Protein AF-A0A519TML2-F1 (afdb_monomer_lite)

pLDDT: mean 93.69, std 9.17, range [36.31, 98.62]

Sequence (153 aa):
MSGLGLFLAGWFGFSFIEYLVHRYVYHIPATTPGRAKFQYTMHGVHHEYPKDETRLAMPPIITVFVASLLFLIFRFVFNTWAYGILAGFTFGYALYLFVHYAIHVYAPPKNFLKVWWTHHAQHHYRQDEVAFGVSSTLWDHIIGTMPTKRTAD

Foldseek 3Di:
DDLVVLLQLLQVVLLVVLLCCLQPPLPPDPPDVVSVVRNCQNHVVCLVVVLPLVRQDDDVVVVVVVLVVQLVVLCVVVPPSSVSNSNNNVVNVVLLSVQSSCLNHHDQDPDPSNCLNVLVCCCSPPNVNASSRNSDCVVCVVVVRGDDDDDDD

Secondary structure (DSSP, 8-state):
--HHHHHHHHHHHHHHHHHHHIIIIIT----SHHHHHHHIIIIIHHHHSTT-GGGSSPPHHHHHHHHHHHHHHHHHHHGGGHHHHHHHHHHHHHHHHHHHHHHHHSPPPSSTTHHHHHHHHHHHHT-TTS---SS-SHHHHHHT-PPP-----

Structure (mmCIF, N/CA/C/O backbone):
data_AF-A0A519TML2-F1
#
_entry.id   AF-A0A519TML2-F1
#
loop_
_atom_site.group_PDB
_atom_site.id
_atom_site.type_symbol
_atom_site.label_atom_id
_atom_site.label_alt_id
_atom_site.label_comp_id
_atom_site.label_asym_id
_atom_site.label_entity_id
_atom_site.label_seq_id
_atom_site.pdbx_PDB_ins_code
_atom_site.Cartn_x
_atom_site.Cartn_y
_atom_site.Cartn_z
_atom_site.occupancy
_atom_site.B_iso_or_equiv
_atom_site.auth_seq_id
_atom_site.auth_comp_id
_atom_site.auth_asym_id
_atom_site.auth_atom_id
_atom_site.pdbx_PDB_model_num
ATOM 1 N N . MET A 1 1 ? 6.749 -5.471 -25.515 1.00 70.44 1 MET A N 1
ATOM 2 C CA . MET A 1 1 ? 5.584 -4.850 -24.843 1.00 70.44 1 MET A CA 1
ATOM 3 C C . MET A 1 1 ? 5.733 -3.339 -24.911 1.00 70.44 1 MET A C 1
ATOM 5 O O . MET A 1 1 ? 6.861 -2.869 -24.822 1.00 70.44 1 MET A O 1
ATOM 9 N N . SER A 1 2 ? 4.649 -2.584 -25.115 1.00 91.12 2 SER A N 1
ATOM 10 C CA . SER A 1 2 ? 4.711 -1.116 -25.052 1.00 91.12 2 SER A CA 1
ATOM 11 C C . SER A 1 2 ? 5.001 -0.660 -23.616 1.00 91.12 2 SER A C 1
ATOM 13 O O . SER A 1 2 ? 4.642 -1.356 -22.662 1.00 91.12 2 SER A O 1
ATOM 15 N N . GLY A 1 3 ? 5.637 0.505 -23.448 1.00 94.44 3 GLY A N 1
ATOM 16 C CA . GLY A 1 3 ? 5.934 1.057 -22.118 1.00 94.44 3 GLY A CA 1
ATOM 17 C C . GLY A 1 3 ? 4.683 1.206 -21.245 1.00 94.44 3 GLY A C 1
ATOM 18 O O . GLY A 1 3 ? 4.713 0.858 -20.068 1.00 94.44 3 GLY A O 1
ATOM 19 N N . LEU A 1 4 ? 3.556 1.603 -21.847 1.00 97.19 4 LEU A N 1
ATOM 20 C CA . LEU A 1 4 ? 2.257 1.674 -21.174 1.00 97.19 4 LEU A CA 1
ATOM 21 C C . LEU A 1 4 ? 1.779 0.302 -20.676 1.00 97.19 4 LEU A C 1
ATOM 23 O O . LEU A 1 4 ? 1.304 0.197 -19.552 1.00 97.19 4 LEU A O 1
ATOM 27 N N . GLY A 1 5 ? 1.931 -0.758 -21.476 1.00 98.12 5 GLY A N 1
ATOM 28 C CA . GLY A 1 5 ? 1.538 -2.108 -21.064 1.00 98.12 5 GLY A CA 1
ATOM 29 C C . GLY A 1 5 ? 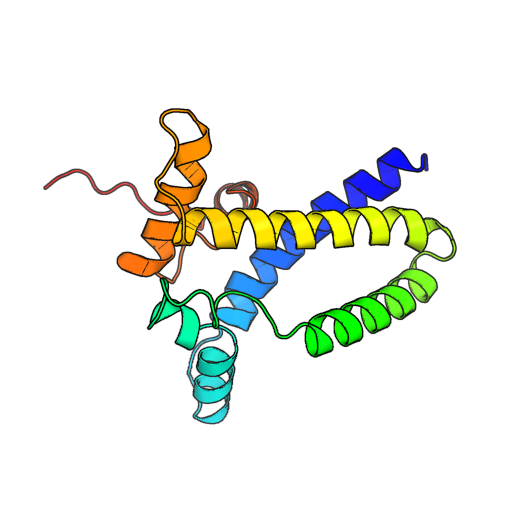2.335 -2.606 -19.856 1.00 98.12 5 GLY A C 1
ATOM 30 O O . GLY A 1 5 ? 1.759 -3.166 -18.929 1.00 98.12 5 GLY A O 1
ATOM 31 N N . LEU A 1 6 ? 3.646 -2.343 -19.831 1.00 98.19 6 LEU A N 1
ATOM 32 C CA . LEU A 1 6 ? 4.504 -2.677 -18.688 1.00 98.19 6 LEU A CA 1
ATOM 33 C C . LEU A 1 6 ? 4.131 -1.873 -17.437 1.00 98.19 6 LEU A C 1
ATOM 35 O O . LEU A 1 6 ? 4.077 -2.436 -16.347 1.00 98.19 6 LEU A O 1
ATOM 39 N N . PHE A 1 7 ? 3.832 -0.583 -17.598 1.00 98.50 7 PHE A N 1
ATOM 40 C CA . PHE A 1 7 ? 3.359 0.271 -16.510 1.00 98.50 7 PHE A CA 1
ATOM 41 C C . PHE A 1 7 ? 2.043 -0.245 -15.915 1.00 98.50 7 PHE A C 1
ATOM 43 O O . PHE A 1 7 ? 1.941 -0.432 -14.706 1.00 98.50 7 PHE A O 1
ATOM 50 N N . LEU A 1 8 ? 1.047 -0.539 -16.754 1.00 98.38 8 LEU A N 1
ATOM 51 C CA . LEU A 1 8 ? -0.241 -1.056 -16.287 1.00 98.38 8 LEU A CA 1
ATOM 52 C C . LEU A 1 8 ? -0.091 -2.419 -15.602 1.00 98.38 8 LEU A C 1
ATOM 54 O O . LEU A 1 8 ? -0.707 -2.643 -14.565 1.00 98.38 8 LEU A O 1
ATOM 58 N N . ALA A 1 9 ? 0.771 -3.297 -16.125 1.00 97.94 9 ALA A N 1
ATOM 59 C CA . ALA A 1 9 ? 1.087 -4.569 -15.480 1.00 97.94 9 ALA A CA 1
ATOM 60 C C . ALA A 1 9 ? 1.741 -4.369 -14.102 1.00 97.94 9 ALA A C 1
ATOM 62 O O . ALA A 1 9 ? 1.376 -5.049 -13.146 1.00 97.94 9 ALA A O 1
ATOM 63 N N . GLY A 1 10 ? 2.665 -3.412 -13.981 1.00 98.12 10 GLY A N 1
ATOM 64 C CA . GLY A 1 10 ? 3.297 -3.054 -12.714 1.00 98.12 10 GLY A CA 1
ATOM 65 C C . GLY A 1 10 ? 2.311 -2.502 -11.686 1.00 98.12 10 GLY A C 1
ATOM 66 O O . GLY A 1 10 ? 2.317 -2.941 -10.539 1.00 98.12 10 GLY A O 1
ATOM 67 N N . TRP A 1 11 ? 1.433 -1.584 -12.095 1.00 98.62 11 TRP A N 1
ATOM 68 C CA . TRP A 1 11 ? 0.410 -1.016 -11.212 1.00 98.62 11 TRP A CA 1
ATOM 69 C C . TRP A 1 11 ? -0.608 -2.075 -10.777 1.00 98.62 11 TRP A C 1
ATOM 71 O O . TRP A 1 11 ? -0.883 -2.222 -9.585 1.00 98.62 11 TRP A O 1
ATOM 81 N N . PHE A 1 12 ? -1.116 -2.873 -11.718 1.00 98.44 12 PHE A N 1
ATOM 82 C CA . PHE A 1 12 ? -2.020 -3.973 -11.396 1.00 98.44 12 PHE A CA 1
ATOM 83 C C . PHE A 1 12 ? -1.358 -4.982 -10.448 1.00 98.44 12 PHE A C 1
ATOM 85 O O . PHE A 1 12 ? -1.952 -5.358 -9.438 1.00 98.44 12 PHE A O 1
ATOM 92 N N . GLY A 1 13 ? -0.098 -5.343 -10.712 1.00 98.25 13 GLY A N 1
ATOM 93 C CA . GLY A 1 13 ? 0.703 -6.200 -9.841 1.00 98.25 13 GLY A CA 1
ATOM 94 C C . GLY A 1 13 ? 0.877 -5.621 -8.437 1.00 98.25 13 GLY A C 1
ATOM 95 O O . GLY A 1 13 ? 0.704 -6.348 -7.461 1.00 98.25 13 GLY A O 1
ATOM 96 N N . PHE A 1 14 ? 1.135 -4.315 -8.313 1.00 98.44 14 PHE A N 1
ATOM 97 C CA . PHE A 1 14 ? 1.176 -3.653 -7.010 1.00 98.44 14 PHE A CA 1
ATOM 98 C C . PHE A 1 14 ? -0.151 -3.790 -6.264 1.00 98.44 14 PHE A C 1
ATOM 100 O O . PHE A 1 14 ? -0.130 -4.179 -5.104 1.00 98.44 14 PHE A O 1
ATOM 107 N N . SER A 1 15 ? -1.294 -3.539 -6.913 1.00 98.50 15 SER A N 1
ATOM 108 C CA . SER A 1 1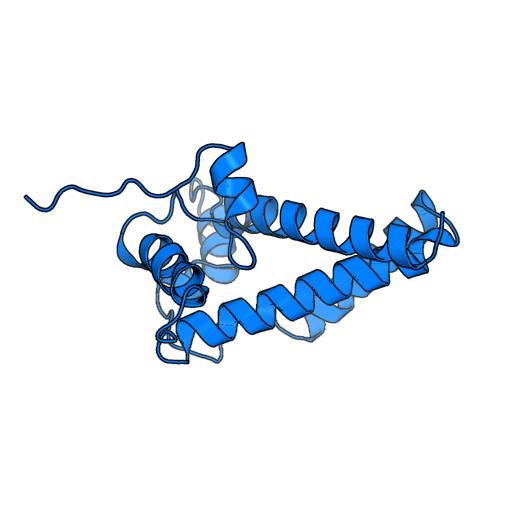5 ? -2.601 -3.625 -6.238 1.00 98.50 15 SER A CA 1
ATOM 109 C C . SER A 1 15 ? -2.862 -5.011 -5.632 1.00 98.50 15 SER A C 1
ATOM 111 O O . SER A 1 15 ? -3.504 -5.133 -4.592 1.00 98.50 15 SER A O 1
ATOM 113 N N . PHE A 1 16 ? -2.334 -6.066 -6.263 1.00 98.56 16 PHE A N 1
ATOM 114 C CA . PHE A 1 16 ? -2.414 -7.421 -5.731 1.00 98.56 16 PHE A CA 1
ATOM 115 C C . PHE A 1 16 ? -1.467 -7.629 -4.548 1.00 98.56 16 PHE A C 1
ATOM 117 O O . PHE A 1 16 ? -1.864 -8.190 -3.529 1.00 98.56 16 PHE A O 1
ATOM 124 N N . ILE A 1 17 ? -0.223 -7.152 -4.661 1.00 98.12 17 ILE A N 1
ATOM 125 C CA . ILE A 1 17 ? 0.751 -7.212 -3.565 1.00 98.12 17 ILE A CA 1
ATOM 126 C C . ILE A 1 17 ? 0.271 -6.417 -2.349 1.00 98.12 17 ILE A C 1
ATOM 128 O O . ILE A 1 17 ? 0.402 -6.917 -1.237 1.00 98.12 17 ILE A O 1
ATOM 132 N N . GLU A 1 18 ? -0.320 -5.239 -2.541 1.00 97.94 18 GLU A N 1
ATOM 133 C CA . GLU A 1 18 ? -0.973 -4.459 -1.487 1.00 97.94 18 GLU A CA 1
ATOM 134 C C . GLU A 1 18 ? -1.960 -5.329 -0.708 1.00 97.94 18 GLU A C 1
ATOM 136 O O . GLU A 1 18 ? -1.817 -5.478 0.504 1.00 97.94 18 GLU A O 1
ATOM 141 N N . TYR A 1 19 ? -2.906 -5.962 -1.410 1.00 98.62 19 TYR A N 1
ATOM 142 C CA . TYR A 1 19 ? -3.898 -6.834 -0.790 1.00 98.62 19 TYR A CA 1
ATOM 143 C C . TYR A 1 19 ? -3.244 -7.984 -0.007 1.00 98.62 19 TYR A C 1
ATOM 145 O O . TYR A 1 19 ? -3.601 -8.243 1.143 1.00 98.62 19 TYR A O 1
ATOM 153 N N . LEU A 1 20 ? -2.266 -8.675 -0.607 1.00 98.44 20 LEU A N 1
ATOM 154 C CA . LEU A 1 20 ? -1.597 -9.812 0.032 1.00 98.44 20 LEU A CA 1
ATOM 155 C C . LEU A 1 20 ? -0.801 -9.399 1.272 1.00 98.44 20 LEU A C 1
ATOM 157 O O . LEU A 1 20 ? -0.862 -10.084 2.292 1.00 98.44 20 LEU A O 1
ATOM 161 N N . VAL A 1 21 ? -0.053 -8.298 1.194 1.00 97.44 21 VAL A N 1
ATOM 162 C CA . VAL A 1 21 ? 0.727 -7.776 2.321 1.00 97.44 21 VAL A CA 1
ATOM 163 C C . VAL A 1 21 ? -0.212 -7.340 3.435 1.00 97.44 21 VAL A C 1
ATOM 165 O O . VAL A 1 21 ? -0.012 -7.736 4.582 1.00 97.44 21 VAL A O 1
ATOM 168 N N . HIS A 1 22 ? -1.270 -6.602 3.109 1.00 97.88 22 HIS A N 1
ATOM 169 C CA . HIS A 1 22 ? -2.218 -6.144 4.111 1.00 97.88 22 HIS A CA 1
ATOM 170 C C . HIS A 1 22 ? -2.892 -7.329 4.822 1.00 97.88 22 HIS A C 1
ATOM 172 O O . HIS A 1 22 ? -2.886 -7.413 6.047 1.00 97.88 22 HIS A O 1
ATOM 178 N N . ARG A 1 23 ? -3.366 -8.324 4.071 1.00 97.94 23 ARG A N 1
ATOM 179 C CA . ARG A 1 23 ? -4.042 -9.489 4.650 1.00 97.94 23 ARG A CA 1
ATOM 180 C C . ARG A 1 23 ? -3.116 -10.438 5.410 1.00 97.94 23 ARG A C 1
ATOM 182 O O . ARG A 1 23 ? -3.459 -10.889 6.496 1.00 97.94 23 ARG A O 1
ATOM 189 N N . TYR A 1 24 ? -1.979 -10.814 4.830 1.00 97.50 24 TYR A N 1
ATOM 190 C CA . TYR A 1 24 ? -1.176 -11.933 5.341 1.00 97.50 24 TYR A CA 1
ATOM 191 C C . TYR A 1 24 ? 0.069 -11.505 6.120 1.00 97.50 24 TYR A C 1
ATOM 193 O O . TYR A 1 24 ? 0.620 -12.317 6.865 1.00 97.50 24 TYR A O 1
ATOM 201 N N . VAL A 1 25 ? 0.526 -10.259 5.959 1.00 96.38 25 VAL A N 1
ATOM 202 C CA . VAL A 1 25 ? 1.705 -9.730 6.663 1.00 96.38 25 VAL A CA 1
ATOM 203 C C . VAL A 1 25 ? 1.282 -8.770 7.768 1.00 96.38 25 VAL A C 1
ATOM 205 O O . VAL A 1 25 ? 1.682 -8.955 8.915 1.00 96.38 25 VAL A O 1
ATOM 208 N N . TYR A 1 26 ? 0.463 -7.768 7.446 1.00 96.19 26 TYR A N 1
ATOM 209 C CA . TYR A 1 26 ? 0.003 -6.764 8.412 1.00 96.19 26 TYR A CA 1
ATOM 210 C C . TYR A 1 26 ? -1.038 -7.315 9.390 1.00 96.19 26 TYR A C 1
ATOM 212 O O . TYR A 1 26 ? -1.035 -6.925 10.556 1.00 96.19 26 TYR A O 1
ATOM 220 N N . HIS A 1 27 ? -1.846 -8.281 8.947 1.00 96.69 27 HIS A N 1
ATOM 221 C CA . HIS A 1 27 ? -2.806 -9.030 9.769 1.00 96.69 27 HIS A CA 1
ATOM 222 C C . HIS A 1 27 ? -2.370 -10.477 10.023 1.00 96.69 27 HIS A C 1
ATOM 224 O O . HIS A 1 27 ? -3.178 -11.401 10.114 1.00 96.69 27 HIS A O 1
ATOM 230 N N . ILE A 1 28 ? -1.056 -10.704 10.144 1.00 96.38 28 ILE A N 1
ATOM 231 C CA . ILE A 1 28 ? -0.543 -12.020 10.535 1.00 96.38 28 ILE A CA 1
ATOM 232 C C . ILE A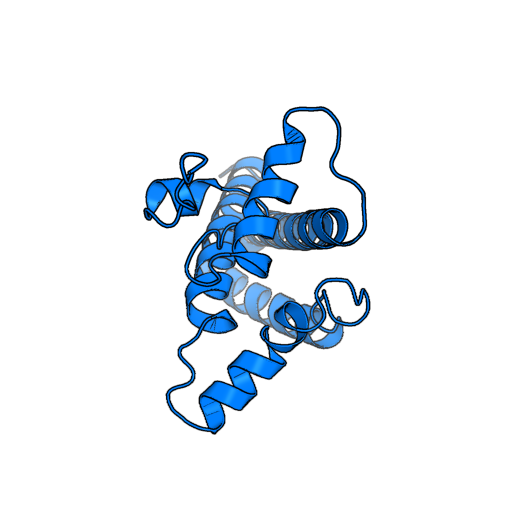 1 28 ? -1.067 -12.403 11.936 1.00 96.38 28 ILE A C 1
ATOM 234 O O . ILE A 1 28 ? -0.942 -11.609 12.869 1.00 96.38 28 ILE A O 1
ATOM 238 N N . PRO A 1 29 ? -1.595 -13.626 12.142 1.00 94.62 29 PRO A N 1
ATOM 239 C CA . PRO A 1 29 ? -2.109 -14.032 13.445 1.00 94.62 29 PRO A CA 1
ATOM 240 C C . PRO A 1 29 ? -1.053 -13.941 14.555 1.00 94.62 29 PRO A C 1
ATOM 242 O O . PRO A 1 29 ? 0.051 -14.487 14.435 1.00 94.62 29 PRO A O 1
ATOM 245 N N . ALA A 1 30 ? -1.418 -13.305 15.669 1.00 94.06 30 ALA A N 1
ATOM 246 C CA . ALA A 1 30 ? -0.570 -13.083 16.841 1.00 94.06 30 ALA A CA 1
ATOM 247 C C . ALA A 1 30 ? -0.381 -14.357 17.698 1.00 94.06 30 ALA A C 1
ATOM 249 O O . ALA A 1 30 ? -0.598 -14.364 18.905 1.00 94.06 30 ALA A O 1
ATOM 250 N N . THR A 1 31 ? 0.037 -15.464 17.077 1.00 96.81 31 THR A N 1
ATOM 251 C CA . THR A 1 31 ? 0.154 -16.787 17.722 1.00 96.81 31 THR A CA 1
ATOM 252 C C . THR A 1 31 ? 1.376 -16.935 18.629 1.00 96.81 31 THR A C 1
ATOM 254 O O . THR A 1 31 ? 1.480 -17.911 19.365 1.00 96.81 31 THR A O 1
ATOM 257 N N . THR A 1 32 ? 2.341 -16.015 18.551 1.00 97.75 32 THR A N 1
ATOM 258 C CA . THR A 1 32 ? 3.549 -15.995 19.390 1.00 97.75 32 THR A CA 1
ATOM 259 C C . THR A 1 32 ? 3.894 -14.557 19.789 1.00 97.75 32 THR A C 1
ATOM 261 O O . THR A 1 32 ? 3.534 -13.633 19.054 1.00 97.75 32 THR A O 1
ATOM 264 N N . PRO A 1 33 ? 4.655 -14.331 20.880 1.00 97.50 33 PRO A N 1
ATOM 265 C CA . PRO A 1 33 ? 5.066 -12.982 21.282 1.00 97.50 33 PRO A CA 1
ATOM 266 C C . PRO A 1 33 ? 5.830 -12.221 20.188 1.00 97.50 33 PRO A C 1
ATOM 268 O O . PRO A 1 33 ? 5.631 -11.023 19.998 1.00 97.50 33 PRO A O 1
ATOM 271 N N . GLY A 1 34 ? 6.675 -12.923 19.423 1.00 97.56 34 GLY A N 1
ATOM 272 C CA . GLY A 1 34 ? 7.408 -12.332 18.302 1.00 97.56 34 GLY A CA 1
ATOM 273 C C . GLY A 1 34 ? 6.487 -11.884 17.165 1.00 97.56 34 GLY A C 1
ATOM 274 O O . GLY A 1 34 ? 6.636 -10.773 16.660 1.00 97.56 34 GLY A O 1
ATOM 275 N N . ARG A 1 35 ? 5.498 -12.715 16.803 1.00 96.62 35 ARG A N 1
ATOM 276 C CA . ARG A 1 35 ? 4.490 -12.358 15.794 1.00 96.62 35 ARG A CA 1
ATOM 277 C C . ARG A 1 35 ? 3.611 -11.205 16.253 1.00 96.62 35 ARG A C 1
ATOM 279 O O . ARG A 1 35 ? 3.412 -10.287 15.473 1.00 96.62 35 ARG A O 1
ATOM 286 N N . ALA A 1 36 ? 3.163 -11.216 17.507 1.00 96.62 36 ALA A N 1
ATOM 287 C CA . ALA A 1 36 ? 2.378 -10.129 18.084 1.00 96.62 36 ALA A CA 1
ATOM 288 C C . ALA A 1 36 ? 3.136 -8.794 18.012 1.00 96.62 36 ALA A C 1
ATOM 290 O O . ALA A 1 36 ? 2.608 -7.806 17.513 1.00 96.62 36 ALA A O 1
ATOM 291 N N . LYS A 1 37 ? 4.415 -8.777 18.415 1.00 96.94 37 LYS A N 1
ATOM 292 C CA . LYS A 1 37 ? 5.256 -7.574 18.335 1.00 96.94 37 LYS A CA 1
ATOM 293 C C . LYS A 1 37 ? 5.438 -7.084 16.897 1.00 96.94 37 LYS A C 1
ATOM 295 O O . LYS A 1 37 ? 5.363 -5.881 16.646 1.00 96.94 37 LYS A O 1
ATOM 300 N N . PHE A 1 38 ? 5.707 -7.998 15.966 1.00 96.12 38 PHE A N 1
ATOM 301 C CA . PHE A 1 38 ? 5.872 -7.668 14.552 1.00 96.12 38 PHE A CA 1
ATOM 302 C C . PHE A 1 38 ? 4.582 -7.093 13.958 1.00 96.12 38 PHE A C 1
ATOM 304 O O . PHE A 1 38 ? 4.605 -5.990 13.425 1.00 96.12 38 PHE A O 1
ATOM 311 N N . GLN A 1 39 ? 3.463 -7.803 14.114 1.00 96.12 39 GLN A N 1
ATOM 312 C CA . GLN A 1 39 ? 2.139 -7.392 13.646 1.00 96.12 39 GLN A CA 1
ATOM 313 C C . GLN A 1 39 ? 1.776 -6.006 14.190 1.00 96.12 39 GLN A C 1
ATOM 315 O O . GLN A 1 39 ? 1.427 -5.107 13.423 1.00 96.12 39 GLN A O 1
ATOM 320 N N . TYR A 1 40 ? 1.964 -5.797 15.496 1.00 95.56 40 TYR A N 1
ATOM 321 C CA . TYR A 1 40 ? 1.695 -4.517 16.139 1.00 95.56 40 TYR A CA 1
ATOM 322 C C . TYR A 1 40 ? 2.536 -3.381 15.548 1.00 95.56 40 TYR A C 1
ATOM 324 O O . TYR A 1 40 ? 2.011 -2.323 15.215 1.00 95.56 40 TYR A O 1
ATOM 332 N N . THR A 1 41 ? 3.836 -3.616 15.362 1.00 93.69 41 THR A N 1
ATOM 333 C CA . THR A 1 41 ? 4.765 -2.610 14.825 1.00 93.69 41 THR A CA 1
ATOM 334 C C . THR A 1 41 ? 4.447 -2.257 13.373 1.00 93.69 41 THR A C 1
ATOM 336 O O . THR A 1 41 ? 4.560 -1.100 12.983 1.00 93.69 41 THR A O 1
ATOM 339 N N . MET A 1 42 ? 4.073 -3.252 12.569 1.00 92.75 42 MET A N 1
ATOM 340 C CA . MET A 1 42 ? 3.823 -3.071 11.140 1.00 92.75 42 MET A CA 1
ATOM 341 C C . MET A 1 42 ? 2.455 -2.453 10.857 1.00 92.75 42 MET A C 1
ATOM 343 O O . MET A 1 42 ? 2.322 -1.723 9.878 1.00 92.75 42 MET A O 1
ATOM 347 N N . HIS A 1 43 ? 1.441 -2.762 11.673 1.00 95.38 43 HIS A N 1
ATOM 348 C CA . HIS A 1 43 ? 0.076 -2.319 11.393 1.00 95.38 43 HIS A CA 1
ATOM 349 C C . HIS A 1 43 ? -0.843 -2.182 12.612 1.00 95.38 43 HIS A C 1
ATOM 351 O O . HIS A 1 43 ? -1.705 -1.307 12.617 1.00 95.38 43 HIS A O 1
ATOM 357 N N . GLY A 1 44 ? -0.663 -2.974 13.675 1.00 94.56 44 GLY A N 1
ATOM 358 C CA . GLY A 1 44 ? -1.534 -2.880 14.857 1.00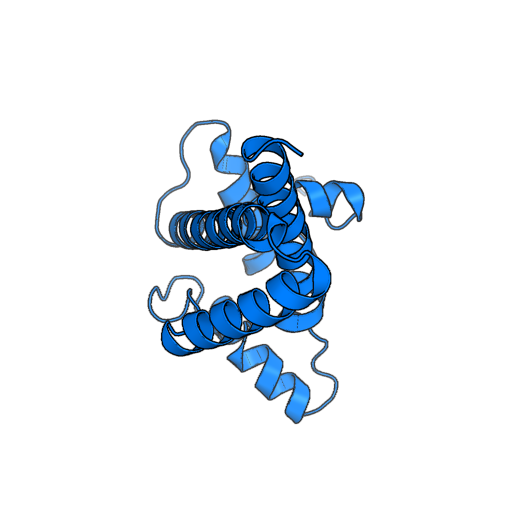 94.56 44 GLY A CA 1
ATOM 359 C C . GLY A 1 44 ? -1.529 -1.494 15.517 1.00 94.56 44 GLY A C 1
ATOM 360 O O . GLY A 1 44 ? -2.584 -1.003 15.907 1.00 94.56 44 GLY A O 1
ATOM 361 N N . VAL A 1 45 ? -0.385 -0.802 15.542 1.00 94.69 45 VAL A N 1
ATOM 362 C CA . VAL A 1 45 ? -0.295 0.585 16.030 1.00 94.69 45 VAL A CA 1
ATOM 363 C C . VAL A 1 45 ? -1.157 1.551 15.207 1.00 94.69 45 VAL A C 1
ATOM 365 O O . VAL A 1 45 ? -1.718 2.495 15.756 1.00 94.69 45 VAL A O 1
ATOM 368 N N . HIS A 1 46 ? -1.306 1.311 13.904 1.00 95.62 46 HIS A N 1
ATOM 369 C CA . HIS A 1 46 ? -2.180 2.109 13.050 1.00 95.62 46 HIS A CA 1
ATOM 370 C C . HIS A 1 46 ? -3.658 1.822 13.344 1.00 95.62 46 HIS A C 1
ATOM 372 O O . HIS A 1 46 ? -4.450 2.755 13.409 1.00 95.62 46 HIS A O 1
ATOM 378 N N . HIS A 1 47 ? -4.034 0.566 13.604 1.00 95.31 47 HIS A N 1
ATOM 379 C CA . HIS A 1 47 ? -5.396 0.234 14.045 1.00 95.31 47 HIS A CA 1
ATOM 380 C C . HIS A 1 47 ? -5.759 0.852 15.395 1.00 95.31 47 HIS A C 1
ATOM 382 O O . HIS A 1 47 ? -6.901 1.265 15.584 1.00 95.31 47 HIS A O 1
ATOM 388 N N . GLU A 1 48 ? -4.804 0.929 16.320 1.00 95.12 48 GLU A N 1
ATOM 389 C CA . GLU A 1 48 ? -5.021 1.546 17.630 1.00 95.12 48 GLU A CA 1
ATOM 390 C C . GLU A 1 48 ? -5.113 3.080 17.533 1.00 95.12 48 GLU A C 1
ATOM 392 O O . GLU A 1 48 ? -5.939 3.700 18.204 1.00 95.12 48 GLU A O 1
ATOM 397 N N . TYR A 1 49 ? -4.320 3.694 16.645 1.00 93.44 49 TYR A N 1
ATOM 398 C CA . TYR A 1 49 ? -4.256 5.146 16.448 1.00 93.44 49 TYR A CA 1
ATOM 399 C C . TYR A 1 49 ? -4.530 5.550 14.982 1.00 93.44 49 TYR A C 1
ATOM 401 O O . TYR A 1 49 ? -3.670 6.157 14.341 1.00 93.44 49 TYR A O 1
ATOM 409 N N . PRO A 1 50 ? -5.730 5.283 14.426 1.00 91.44 50 PRO A N 1
ATOM 410 C CA . PRO A 1 50 ? -5.991 5.419 12.985 1.00 91.44 50 PRO A CA 1
ATOM 411 C C . PRO A 1 50 ? -5.945 6.866 12.479 1.00 91.44 50 PRO A C 1
ATOM 413 O O . PRO A 1 50 ? -5.702 7.106 11.303 1.00 91.44 50 PRO A O 1
ATOM 416 N N . LYS A 1 51 ? -6.143 7.841 13.375 1.00 89.94 51 LYS A N 1
ATOM 417 C CA . LYS A 1 51 ? -6.092 9.278 13.063 1.00 89.94 51 LYS A CA 1
ATOM 418 C C . LYS A 1 51 ? -4.731 9.927 13.339 1.00 89.94 51 LYS A C 1
ATOM 420 O O . LYS A 1 51 ? -4.597 11.129 13.135 1.00 89.94 51 LYS A O 1
ATOM 425 N N . ASP A 1 52 ? -3.748 9.179 13.844 1.00 91.62 52 ASP A N 1
ATOM 426 C CA . ASP A 1 52 ? -2.393 9.703 14.033 1.00 91.62 52 ASP A CA 1
ATOM 427 C C . ASP A 1 52 ? -1.636 9.657 12.699 1.00 91.62 52 ASP A C 1
ATOM 429 O O . ASP A 1 52 ? -1.145 8.614 12.260 1.00 91.62 52 ASP A O 1
ATOM 433 N N . GLU A 1 53 ? -1.532 10.818 12.056 1.00 88.75 53 GLU A N 1
ATOM 434 C CA . GLU A 1 53 ? -0.878 10.988 10.756 1.00 88.75 53 GLU A CA 1
ATOM 435 C C . GLU A 1 53 ? 0.596 10.558 10.760 1.00 88.75 53 GLU A C 1
ATOM 437 O O . GLU A 1 53 ? 1.128 10.153 9.725 1.00 88.75 53 GLU A O 1
ATOM 442 N N . THR A 1 54 ? 1.262 10.592 11.919 1.00 87.50 54 THR A N 1
ATOM 443 C CA . THR A 1 54 ? 2.683 10.230 12.038 1.00 87.50 54 THR A CA 1
ATOM 444 C C . THR A 1 54 ? 2.930 8.722 11.978 1.00 87.50 54 THR A C 1
ATOM 446 O O . THR A 1 54 ? 4.076 8.296 11.833 1.00 87.50 54 THR A O 1
ATOM 449 N N . ARG A 1 55 ? 1.868 7.907 12.063 1.00 86.44 55 ARG A N 1
ATOM 450 C CA . ARG A 1 55 ? 1.935 6.435 12.140 1.00 86.44 55 ARG A CA 1
ATOM 451 C C . ARG A 1 55 ? 1.258 5.725 10.969 1.00 86.44 55 ARG A C 1
ATOM 453 O O . ARG A 1 55 ? 1.095 4.509 11.005 1.00 86.44 55 ARG A O 1
ATOM 460 N N . LEU A 1 56 ? 0.842 6.476 9.952 1.00 86.56 56 LEU A N 1
ATOM 461 C CA . LEU A 1 56 ? 0.076 5.950 8.823 1.00 86.56 56 LEU A CA 1
ATOM 462 C C . LEU A 1 56 ? 0.980 5.353 7.737 1.00 86.56 56 LEU A C 1
ATOM 464 O O . LEU A 1 56 ? 0.691 4.291 7.190 1.00 86.56 56 LEU A O 1
ATOM 468 N N . ALA A 1 57 ? 2.095 6.021 7.435 1.00 86.44 57 ALA A N 1
ATOM 469 C CA . ALA A 1 57 ? 3.021 5.608 6.387 1.00 86.44 57 ALA A CA 1
ATOM 470 C C . ALA A 1 57 ? 4.237 4.860 6.944 1.00 86.44 57 ALA A C 1
ATOM 472 O O . ALA A 1 57 ? 4.722 5.134 8.043 1.00 86.44 57 ALA A O 1
ATOM 473 N N . MET A 1 58 ? 4.796 3.958 6.132 1.00 84.00 58 MET A N 1
ATOM 474 C CA . MET A 1 58 ? 6.103 3.380 6.430 1.00 84.00 58 MET A CA 1
ATOM 475 C C . MET A 1 58 ? 7.189 4.464 6.478 1.00 84.00 58 MET A C 1
ATOM 477 O O . MET A 1 58 ? 7.163 5.395 5.667 1.00 84.00 58 MET A O 1
ATOM 481 N N . PRO A 1 59 ? 8.214 4.310 7.339 1.00 87.25 59 PRO A N 1
ATOM 482 C CA . PRO A 1 59 ? 9.353 5.214 7.347 1.00 87.25 59 PRO A CA 1
ATOM 483 C C . PRO A 1 59 ? 9.994 5.325 5.949 1.00 87.25 59 PRO A C 1
ATOM 485 O O . PRO A 1 59 ? 10.245 4.293 5.310 1.00 87.25 59 PRO A O 1
ATOM 488 N N . PRO A 1 60 ? 10.327 6.540 5.468 1.00 86.56 60 PRO A N 1
ATOM 489 C CA . PRO A 1 60 ? 10.882 6.734 4.127 1.00 86.56 60 PRO A CA 1
ATOM 490 C C . PRO A 1 60 ? 12.131 5.892 3.841 1.00 86.56 60 PRO A C 1
ATOM 492 O O . PRO A 1 60 ? 12.285 5.363 2.743 1.00 86.56 60 PRO A O 1
ATOM 495 N N . ILE A 1 61 ? 12.994 5.691 4.843 1.00 90.31 61 ILE A N 1
ATOM 496 C CA . ILE A 1 61 ? 14.208 4.874 4.702 1.00 90.31 61 ILE A CA 1
ATOM 497 C C . ILE A 1 61 ? 13.897 3.404 4.379 1.00 90.31 61 ILE A C 1
ATOM 499 O O . ILE A 1 61 ? 14.567 2.801 3.541 1.00 90.31 61 ILE A O 1
ATOM 503 N N . ILE A 1 62 ? 12.843 2.843 4.983 1.00 88.19 62 ILE A N 1
ATOM 504 C CA . ILE A 1 62 ? 12.394 1.472 4.713 1.00 88.19 62 ILE A CA 1
ATOM 505 C C . ILE A 1 62 ? 11.825 1.389 3.297 1.00 88.19 62 ILE A C 1
ATOM 507 O O . ILE A 1 62 ? 12.154 0.463 2.558 1.00 88.19 62 ILE A O 1
ATOM 511 N N . THR A 1 63 ? 11.054 2.398 2.884 1.00 87.81 63 THR A N 1
ATOM 512 C CA . THR A 1 63 ? 10.523 2.490 1.516 1.00 87.81 63 THR A CA 1
ATOM 513 C C . THR A 1 63 ? 11.650 2.491 0.477 1.00 87.81 63 THR A C 1
ATOM 515 O O . THR A 1 63 ? 11.596 1.722 -0.480 1.00 87.81 63 THR A O 1
ATOM 518 N N . VAL A 1 64 ? 12.700 3.299 0.669 1.00 90.31 64 VAL A N 1
ATOM 519 C CA . VAL A 1 64 ? 13.848 3.369 -0.257 1.00 90.31 64 VAL A CA 1
ATOM 520 C C . VAL A 1 64 ? 14.600 2.041 -0.322 1.00 90.31 64 VAL A C 1
ATOM 522 O O . VAL A 1 64 ? 14.954 1.587 -1.414 1.00 90.31 64 VAL A O 1
ATOM 525 N N . PHE A 1 65 ? 14.820 1.395 0.825 1.00 93.62 65 PHE A N 1
ATOM 526 C CA . PHE A 1 65 ? 15.464 0.084 0.877 1.00 93.62 65 PHE A CA 1
ATOM 527 C C . PHE A 1 65 ? 14.660 -0.966 0.096 1.00 93.62 65 PHE A C 1
ATOM 529 O O . PHE A 1 65 ? 15.206 -1.634 -0.784 1.00 93.62 65 PHE A O 1
ATOM 536 N N . VAL A 1 66 ? 13.352 -1.067 0.357 1.00 90.94 66 VAL A N 1
ATOM 537 C CA . VAL A 1 66 ? 12.463 -2.021 -0.323 1.00 90.94 66 VAL A CA 1
ATOM 538 C C . VAL A 1 66 ? 12.378 -1.725 -1.820 1.00 90.94 66 VAL A C 1
ATOM 540 O O . VAL A 1 66 ? 12.491 -2.647 -2.624 1.00 90.94 66 VAL A O 1
ATOM 543 N N . ALA A 1 67 ? 12.253 -0.457 -2.220 1.00 91.06 67 ALA A N 1
ATOM 544 C CA . ALA A 1 67 ? 12.227 -0.066 -3.628 1.00 91.06 67 ALA A CA 1
ATOM 545 C C . ALA A 1 67 ? 13.530 -0.437 -4.355 1.00 91.06 67 ALA A C 1
ATOM 547 O O . ALA A 1 67 ? 13.490 -0.947 -5.475 1.00 91.06 67 ALA A O 1
ATOM 548 N N . SER A 1 68 ? 14.681 -0.247 -3.704 1.00 93.94 68 SER A N 1
ATOM 549 C CA . SER A 1 68 ? 15.990 -0.625 -4.254 1.00 93.94 68 SER A CA 1
ATOM 550 C C . SER A 1 68 ? 16.113 -2.141 -4.420 1.00 93.94 68 SER A C 1
ATOM 552 O O . SER A 1 68 ? 16.559 -2.620 -5.462 1.00 93.94 68 SER A O 1
ATOM 554 N N . LEU A 1 69 ? 15.665 -2.910 -3.424 1.00 95.50 69 LEU A N 1
ATOM 555 C CA . LEU A 1 69 ? 15.647 -4.369 -3.498 1.00 95.50 69 LEU A CA 1
ATOM 556 C C . LEU A 1 69 ? 14.719 -4.866 -4.617 1.00 95.50 69 LEU A C 1
ATOM 558 O O . LEU A 1 69 ? 15.121 -5.707 -5.421 1.00 95.50 69 LEU A O 1
ATOM 562 N N . LEU A 1 70 ? 13.506 -4.315 -4.716 1.00 94.00 70 LEU A N 1
ATOM 563 C CA . LEU A 1 70 ? 12.558 -4.641 -5.783 1.00 94.00 70 LEU A CA 1
ATOM 564 C C . LEU A 1 70 ? 13.105 -4.275 -7.163 1.00 94.00 70 LEU A C 1
ATOM 566 O O . LEU A 1 70 ? 12.924 -5.048 -8.100 1.00 94.00 70 LEU A O 1
ATOM 570 N N . PHE A 1 71 ? 13.823 -3.155 -7.295 1.00 95.38 71 PHE A N 1
ATOM 571 C CA . PHE A 1 71 ? 14.507 -2.812 -8.540 1.00 95.38 71 PHE A CA 1
ATOM 572 C C . PHE A 1 71 ? 15.512 -3.892 -8.943 1.00 95.38 71 PHE A C 1
ATOM 574 O O . PHE A 1 71 ? 15.474 -4.339 -10.087 1.00 95.38 71 PHE A O 1
ATOM 581 N N . LEU A 1 72 ? 16.371 -4.350 -8.026 1.00 97.38 72 LEU A N 1
ATOM 582 C CA . LEU A 1 72 ? 17.350 -5.401 -8.323 1.00 97.38 72 LEU A CA 1
ATOM 583 C C . LEU A 1 72 ? 16.669 -6.715 -8.724 1.00 97.38 72 LEU A C 1
ATOM 585 O O . LEU A 1 72 ? 17.048 -7.317 -9.729 1.00 97.38 72 LEU A O 1
ATOM 589 N N . ILE A 1 73 ? 15.623 -7.122 -7.996 1.00 97.12 73 ILE A N 1
ATOM 590 C CA . ILE A 1 73 ? 14.838 -8.323 -8.313 1.00 97.12 73 ILE A CA 1
ATOM 591 C C . ILE A 1 73 ? 14.193 -8.187 -9.695 1.00 97.12 73 ILE A C 1
ATOM 593 O O . ILE A 1 73 ? 14.346 -9.065 -10.542 1.00 97.12 73 ILE A O 1
ATOM 597 N N . PHE A 1 74 ? 13.508 -7.077 -9.970 1.00 96.88 74 PHE A N 1
ATOM 598 C CA . PHE A 1 74 ? 12.831 -6.877 -11.250 1.00 96.88 74 PHE A CA 1
ATOM 599 C C . PHE A 1 74 ? 13.835 -6.782 -12.394 1.00 96.88 74 PHE A C 1
ATOM 601 O O . PHE A 1 74 ? 13.598 -7.347 -13.458 1.00 96.88 74 PHE A O 1
ATOM 608 N N . ARG A 1 75 ? 14.975 -6.119 -12.182 1.00 97.62 75 ARG A N 1
ATOM 609 C CA . ARG A 1 75 ? 16.047 -6.005 -13.173 1.00 97.62 75 ARG A CA 1
ATOM 610 C C . ARG A 1 75 ? 16.664 -7.360 -13.502 1.00 97.62 75 ARG A C 1
ATOM 612 O O . ARG A 1 75 ? 17.036 -7.565 -14.658 1.00 97.62 75 ARG A O 1
ATOM 619 N N . PHE A 1 76 ? 16.765 -8.254 -12.521 1.00 97.94 76 PHE A N 1
ATOM 620 C CA . PHE A 1 76 ? 17.228 -9.625 -12.708 1.00 97.94 76 PHE A CA 1
ATOM 621 C C . PHE A 1 76 ? 16.200 -10.474 -13.471 1.00 97.94 76 PHE A C 1
ATOM 623 O O . PHE A 1 76 ? 16.553 -11.121 -14.451 1.00 97.94 76 PHE A O 1
ATOM 630 N N . VAL A 1 77 ? 14.924 -10.423 -13.077 1.00 97.50 77 VAL A N 1
ATOM 631 C CA . VAL A 1 77 ? 13.861 -11.275 -13.644 1.00 97.50 77 VAL A CA 1
ATOM 632 C C . VAL A 1 77 ? 13.384 -10.795 -15.021 1.00 97.50 77 VAL A C 1
ATOM 634 O O . VAL A 1 77 ? 13.180 -11.598 -15.926 1.00 97.50 77 VAL A O 1
ATOM 637 N N . PHE A 1 78 ? 13.206 -9.485 -15.198 1.00 96.38 78 PHE A N 1
ATOM 638 C CA . PHE A 1 78 ? 12.548 -8.886 -16.368 1.00 96.38 78 PHE A CA 1
ATOM 639 C C . PHE A 1 78 ? 13.498 -8.089 -17.272 1.00 96.38 78 PHE A C 1
ATOM 641 O O . PHE A 1 78 ? 13.063 -7.458 -18.238 1.00 96.38 78 PHE A O 1
ATOM 648 N N . ASN A 1 79 ? 14.801 -8.093 -16.978 1.00 96.81 79 ASN A N 1
ATOM 649 C CA . ASN A 1 79 ? 15.819 -7.349 -17.716 1.00 96.81 79 ASN A CA 1
ATOM 650 C C . ASN A 1 79 ? 15.427 -5.865 -17.914 1.00 96.81 79 ASN A C 1
ATOM 652 O O . ASN A 1 79 ? 15.139 -5.163 -16.947 1.00 96.81 79 ASN A O 1
ATOM 656 N N . THR A 1 80 ? 15.389 -5.359 -19.149 1.00 96.38 80 THR A N 1
ATOM 657 C CA . THR A 1 80 ? 15.035 -3.960 -19.445 1.00 96.38 80 THR A CA 1
ATOM 658 C C . THR A 1 80 ? 13.547 -3.654 -19.281 1.00 96.38 80 THR A C 1
ATOM 660 O O . THR A 1 80 ? 13.177 -2.490 -19.150 1.00 96.38 80 THR A O 1
ATOM 663 N N . TRP A 1 81 ? 12.669 -4.658 -19.231 1.00 97.38 81 TRP A N 1
ATOM 664 C CA . TRP A 1 81 ? 11.239 -4.421 -18.991 1.00 97.38 81 TRP A CA 1
ATOM 665 C C . TRP A 1 81 ? 10.964 -3.991 -17.547 1.00 97.38 81 TRP A C 1
ATOM 667 O O . TRP A 1 81 ? 9.934 -3.370 -17.274 1.00 97.38 81 TRP A O 1
ATOM 677 N N . ALA A 1 82 ? 11.918 -4.243 -16.644 1.00 97.06 82 ALA A N 1
ATOM 678 C CA . ALA A 1 82 ? 11.871 -3.833 -15.249 1.00 97.06 82 ALA A CA 1
ATOM 679 C C . ALA A 1 82 ? 11.584 -2.339 -15.070 1.00 97.06 82 ALA A C 1
ATOM 681 O O . ALA A 1 82 ? 10.858 -1.985 -14.151 1.00 97.06 82 ALA A O 1
ATOM 682 N N . TYR A 1 83 ? 12.092 -1.466 -15.948 1.00 96.25 83 TYR A N 1
ATOM 683 C CA . TYR A 1 83 ? 11.870 -0.022 -15.827 1.00 96.25 83 TYR A CA 1
ATOM 684 C C . TYR A 1 83 ? 10.386 0.352 -15.947 1.00 96.25 83 TYR A C 1
ATOM 686 O O . TYR A 1 83 ? 9.885 1.133 -15.144 1.00 96.25 83 TYR A O 1
ATOM 694 N N . GLY A 1 84 ? 9.663 -0.241 -16.904 1.00 97.31 84 GLY A N 1
ATOM 695 C CA . GLY A 1 84 ? 8.228 0.006 -17.073 1.00 97.31 84 GLY A CA 1
ATOM 696 C C . GLY A 1 84 ? 7.397 -0.603 -15.943 1.00 97.31 84 GLY A C 1
ATOM 697 O O . GLY A 1 84 ? 6.519 0.062 -15.397 1.00 97.31 84 GLY A O 1
ATOM 698 N N . ILE A 1 85 ? 7.716 -1.841 -15.549 1.00 97.88 85 ILE A N 1
ATOM 699 C CA . ILE A 1 85 ? 7.018 -2.545 -14.462 1.00 97.88 85 ILE A CA 1
ATOM 700 C C . ILE A 1 85 ? 7.232 -1.819 -13.132 1.00 97.88 85 ILE A C 1
ATOM 702 O O . ILE A 1 85 ? 6.270 -1.550 -12.420 1.00 97.88 85 ILE A O 1
ATOM 706 N N . LEU A 1 86 ? 8.473 -1.452 -12.804 1.00 96.69 86 LEU A N 1
ATOM 707 C CA . LEU A 1 86 ? 8.786 -0.751 -11.563 1.00 96.69 86 LEU A CA 1
ATOM 708 C C . LEU A 1 86 ? 8.144 0.638 -11.521 1.00 96.69 86 LEU A C 1
ATOM 710 O O . LEU A 1 86 ? 7.667 1.037 -10.461 1.00 96.69 86 LEU A O 1
ATOM 714 N N . ALA A 1 87 ? 8.081 1.354 -12.649 1.00 97.06 87 ALA A N 1
ATOM 715 C CA . ALA A 1 87 ? 7.376 2.633 -12.723 1.00 97.06 87 ALA A CA 1
ATOM 716 C C . ALA A 1 87 ? 5.891 2.478 -12.359 1.00 97.06 87 ALA A C 1
ATOM 718 O O . ALA A 1 87 ? 5.385 3.215 -11.514 1.00 97.06 87 ALA A O 1
ATOM 719 N N . GLY A 1 88 ? 5.217 1.475 -12.929 1.00 98.19 88 GLY A N 1
ATOM 720 C CA . GLY A 1 88 ? 3.834 1.143 -12.583 1.00 98.19 88 GLY A CA 1
ATOM 721 C C . GLY A 1 88 ? 3.660 0.716 -11.130 1.00 98.19 88 GLY A C 1
ATOM 722 O O . GLY A 1 88 ? 2.748 1.172 -10.445 1.00 98.19 88 GLY A O 1
ATOM 723 N N . PHE A 1 89 ? 4.564 -0.127 -10.638 1.00 97.69 89 PHE A N 1
ATOM 724 C CA . PHE A 1 89 ? 4.521 -0.635 -9.270 1.00 97.69 89 PHE A CA 1
ATOM 725 C C . PHE A 1 89 ? 4.703 0.490 -8.240 1.00 97.69 89 PHE A C 1
ATOM 727 O O . PHE A 1 89 ? 3.963 0.580 -7.264 1.00 97.69 89 PHE A O 1
ATOM 734 N N . THR A 1 90 ? 5.647 1.397 -8.498 1.00 96.06 90 THR A N 1
ATOM 735 C CA . THR A 1 90 ? 5.925 2.565 -7.649 1.00 96.06 90 THR A CA 1
ATOM 736 C C . THR A 1 90 ? 4.772 3.563 -7.689 1.00 96.06 90 THR A C 1
ATOM 738 O O . THR A 1 90 ? 4.397 4.107 -6.653 1.00 96.06 90 THR A O 1
ATOM 741 N N . PHE A 1 91 ? 4.167 3.771 -8.864 1.00 97.75 91 PHE A N 1
ATOM 742 C CA . PHE A 1 91 ? 2.945 4.561 -8.985 1.00 97.75 91 PHE A CA 1
ATOM 743 C C . PHE A 1 91 ? 1.806 3.964 -8.153 1.00 97.75 91 PHE A C 1
ATOM 745 O O . PHE A 1 91 ? 1.156 4.692 -7.408 1.00 97.75 91 PHE A O 1
ATOM 752 N N . GLY A 1 92 ? 1.604 2.645 -8.226 1.00 97.88 92 GLY A N 1
ATOM 753 C CA . GLY A 1 92 ? 0.626 1.943 -7.399 1.00 97.88 92 GLY A CA 1
ATOM 754 C C . GLY A 1 92 ? 0.852 2.188 -5.907 1.00 97.88 92 GLY A C 1
ATOM 755 O O . GLY A 1 92 ? -0.088 2.552 -5.206 1.00 97.88 92 GLY A O 1
ATOM 756 N N . TYR A 1 93 ? 2.101 2.089 -5.444 1.00 96.44 93 TYR A N 1
ATOM 757 C CA . TYR A 1 93 ? 2.461 2.373 -4.053 1.00 96.44 93 TYR A CA 1
ATOM 758 C C . TYR A 1 93 ? 2.175 3.817 -3.634 1.00 96.44 93 TYR A C 1
ATOM 760 O O . TYR A 1 93 ? 1.580 4.050 -2.582 1.00 96.44 93 TYR A O 1
ATOM 768 N N . ALA A 1 94 ? 2.547 4.792 -4.464 1.00 95.94 94 ALA A N 1
ATOM 769 C CA . ALA A 1 94 ? 2.257 6.197 -4.193 1.00 95.94 94 ALA A CA 1
ATOM 770 C C . ALA A 1 94 ? 0.743 6.468 -4.147 1.00 95.94 94 ALA A C 1
ATOM 772 O O . ALA A 1 94 ? 0.274 7.194 -3.271 1.00 95.94 94 ALA A O 1
ATOM 773 N N . LEU A 1 95 ? -0.027 5.852 -5.050 1.00 97.50 95 LEU A N 1
ATOM 774 C CA . LEU A 1 95 ? -1.483 5.954 -5.064 1.00 97.50 95 LEU A CA 1
ATOM 775 C C . LEU A 1 95 ? -2.1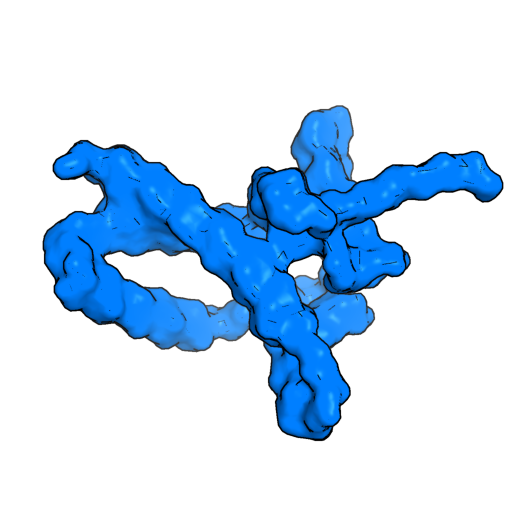04 5.319 -3.814 1.00 97.50 95 LEU A C 1
ATOM 777 O O . LEU A 1 95 ? -2.994 5.921 -3.220 1.00 97.50 95 LEU A O 1
ATOM 781 N N . TYR A 1 96 ? -1.618 4.150 -3.391 1.00 97.31 96 TYR A N 1
ATOM 782 C CA . TYR A 1 96 ? -2.012 3.520 -2.132 1.00 97.31 96 TYR A CA 1
ATOM 783 C C . TYR A 1 96 ? -1.784 4.456 -0.945 1.00 97.31 96 TYR A C 1
ATOM 785 O O . TYR A 1 96 ? -2.726 4.711 -0.203 1.00 97.31 96 TYR A O 1
ATOM 793 N N . LEU A 1 97 ? -0.582 5.030 -0.804 1.00 95.31 97 LEU A N 1
ATOM 794 C CA . LEU A 1 97 ? -0.278 5.961 0.288 1.00 95.31 97 LEU A CA 1
ATOM 795 C C . LEU A 1 97 ? -1.196 7.182 0.262 1.00 95.31 97 LEU A C 1
ATOM 797 O O . LEU A 1 97 ? -1.710 7.590 1.299 1.00 95.31 97 LEU A O 1
ATOM 801 N N . PHE A 1 98 ? -1.419 7.753 -0.923 1.00 95.88 98 PHE A N 1
ATOM 802 C CA . PHE A 1 98 ? -2.306 8.897 -1.088 1.00 95.88 98 PHE A CA 1
ATOM 803 C C . PHE A 1 98 ? -3.743 8.569 -0.666 1.00 95.88 98 PHE A C 1
ATOM 805 O O . PHE A 1 98 ? -4.334 9.311 0.117 1.00 95.88 98 PHE A O 1
ATOM 812 N N . VAL A 1 99 ? -4.298 7.455 -1.155 1.00 97.44 99 VAL A N 1
ATOM 813 C CA . VAL A 1 99 ? -5.658 7.025 -0.807 1.00 97.44 99 VAL A CA 1
ATOM 814 C C . VAL A 1 99 ? -5.749 6.717 0.684 1.00 97.44 99 VAL A C 1
ATOM 816 O O . VAL A 1 99 ? -6.655 7.220 1.340 1.00 97.44 99 VAL A O 1
ATOM 819 N N . HIS A 1 100 ? -4.800 5.958 1.235 1.00 97.00 100 HIS A N 1
ATOM 820 C CA . HIS A 1 100 ? -4.775 5.565 2.645 1.00 97.00 100 HIS A CA 1
ATOM 821 C C . HIS A 1 100 ? -4.680 6.770 3.583 1.00 97.00 100 HIS A C 1
ATOM 823 O O . HIS A 1 100 ? -5.406 6.854 4.570 1.00 97.00 100 HIS A O 1
ATOM 829 N N . TYR A 1 101 ? -3.847 7.750 3.243 1.00 95.94 101 TYR A N 1
ATOM 830 C CA . TYR A 1 101 ? -3.790 9.007 3.979 1.00 95.94 101 TYR A CA 1
ATOM 831 C C . TYR A 1 101 ? -5.120 9.763 3.874 1.00 95.94 101 TYR A C 1
ATOM 833 O O . TYR A 1 101 ? -5.699 10.168 4.882 1.00 95.94 101 TYR A O 1
ATOM 841 N N . ALA A 1 102 ? -5.663 9.902 2.661 1.00 96.62 102 ALA A N 1
ATOM 842 C CA . ALA A 1 102 ? -6.878 10.674 2.443 1.00 96.62 102 ALA A CA 1
ATOM 843 C C . ALA A 1 102 ? -8.100 10.107 3.180 1.00 96.62 102 ALA A C 1
ATOM 845 O O . ALA A 1 102 ? -8.887 10.882 3.728 1.00 96.62 102 ALA A O 1
ATOM 846 N N . ILE A 1 103 ? -8.251 8.778 3.221 1.00 96.75 103 ILE A N 1
ATOM 847 C CA . ILE A 1 103 ? -9.385 8.120 3.887 1.00 96.75 103 ILE A CA 1
ATOM 848 C C . ILE A 1 103 ? -9.374 8.271 5.412 1.00 96.75 103 ILE A C 1
ATOM 850 O O . ILE A 1 103 ? -10.444 8.246 6.021 1.00 96.75 103 ILE A O 1
ATOM 854 N N . HIS A 1 104 ? -8.198 8.467 6.015 1.00 96.00 104 HIS A N 1
ATOM 855 C CA . HIS A 1 104 ? -8.048 8.673 7.460 1.00 96.00 104 HIS A CA 1
ATOM 856 C C . HIS A 1 104 ? -8.088 10.142 7.876 1.00 96.00 104 HIS A C 1
ATOM 858 O O . HIS A 1 104 ? -8.590 10.459 8.955 1.00 96.00 104 HIS A O 1
ATOM 864 N N . VAL A 1 105 ? -7.594 11.043 7.024 1.00 95.19 105 VAL A N 1
ATOM 865 C CA . VAL A 1 105 ? -7.394 12.457 7.381 1.00 95.19 105 VAL A CA 1
ATOM 866 C C . VAL A 1 105 ? -8.533 13.356 6.908 1.00 95.19 105 VAL A C 1
ATOM 868 O O . VAL A 1 105 ? -8.942 14.273 7.622 1.00 95.19 105 VAL A O 1
ATOM 871 N N . TYR A 1 106 ? -9.089 13.105 5.722 1.00 95.25 106 TYR A N 1
ATOM 872 C CA . TYR A 1 106 ? -10.107 13.977 5.137 1.00 95.25 106 TYR A CA 1
ATOM 873 C C . TYR A 1 106 ? -11.520 13.422 5.296 1.00 95.25 106 TYR A C 1
ATOM 875 O O . TYR A 1 106 ? -11.754 12.217 5.392 1.00 95.25 106 TYR A O 1
ATOM 883 N N . ALA A 1 107 ? -12.502 14.326 5.267 1.00 96.44 107 ALA A N 1
ATOM 884 C CA . ALA A 1 107 ? -13.904 13.943 5.211 1.00 96.44 107 ALA A CA 1
ATOM 885 C C . ALA A 1 107 ? -14.220 13.211 3.889 1.00 96.44 107 ALA A C 1
ATOM 887 O O . ALA A 1 107 ? -13.707 13.602 2.836 1.00 96.44 107 ALA A O 1
ATOM 888 N N . PRO A 1 108 ? -15.104 12.195 3.909 1.00 96.88 108 PRO A N 1
ATOM 889 C CA . PRO A 1 108 ? -15.478 11.475 2.702 1.00 96.88 108 PRO A CA 1
ATOM 890 C C . PRO A 1 108 ? -16.127 12.417 1.679 1.00 96.88 108 PRO A C 1
ATOM 892 O O . PRO A 1 108 ? -17.003 13.214 2.042 1.00 96.88 108 PRO A O 1
ATOM 895 N N . PRO A 1 109 ? -15.777 12.301 0.389 1.00 96.50 109 PRO A N 1
ATOM 896 C CA . PRO A 1 109 ? -16.411 13.091 -0.655 1.00 96.50 109 PRO A CA 1
ATOM 897 C C . PRO A 1 109 ? -17.895 12.720 -0.804 1.00 96.50 109 PRO A C 1
ATOM 899 O O . PRO A 1 109 ? -18.334 11.627 -0.447 1.00 96.50 109 PRO A O 1
ATOM 902 N N . LYS A 1 110 ? -18.699 13.624 -1.374 1.00 96.31 110 LYS A N 1
ATOM 903 C CA . LYS A 1 110 ? -20.145 13.415 -1.605 1.00 96.31 110 LYS A CA 1
ATOM 904 C C . LYS A 1 110 ? -20.456 12.705 -2.934 1.00 96.31 110 LYS A C 1
ATOM 906 O O . LYS A 1 110 ? -21.531 12.887 -3.493 1.00 96.31 110 LYS A O 1
ATOM 911 N N . ASN A 1 111 ? -19.513 11.932 -3.463 1.00 96.19 111 ASN A N 1
ATOM 912 C CA . ASN A 1 111 ? -19.635 11.225 -4.739 1.00 96.19 111 ASN A CA 1
ATOM 913 C C . ASN A 1 111 ? -19.273 9.737 -4.573 1.00 96.19 111 ASN A C 1
ATOM 915 O O . ASN A 1 111 ? -19.115 9.246 -3.452 1.00 96.19 111 ASN A O 1
ATOM 919 N N . PHE A 1 112 ? -19.138 9.012 -5.687 1.00 95.31 112 PHE A N 1
ATOM 920 C CA . PHE A 1 112 ? -18.839 7.578 -5.672 1.00 95.31 112 PHE A CA 1
ATOM 921 C C . PHE A 1 112 ? -17.506 7.233 -4.981 1.00 95.31 112 PHE A C 1
ATOM 923 O O . PHE A 1 112 ? -17.370 6.124 -4.470 1.00 95.31 112 PHE A O 1
ATOM 930 N N . LEU A 1 113 ? -16.561 8.181 -4.872 1.00 95.62 113 LEU A N 1
ATOM 931 C CA . LEU A 1 113 ? -15.290 7.987 -4.166 1.00 95.62 113 LEU A CA 1
ATOM 932 C C . LEU A 1 113 ? -15.456 7.749 -2.659 1.00 95.62 113 LEU A C 1
ATOM 934 O O . LEU A 1 113 ? -14.540 7.270 -2.000 1.00 95.62 113 LEU A O 1
ATOM 938 N N . LYS A 1 114 ? -16.640 8.002 -2.093 1.00 96.62 114 LYS A N 1
ATOM 939 C CA . LYS A 1 114 ? -16.935 7.662 -0.698 1.00 96.62 114 LYS A CA 1
ATOM 940 C C . LYS A 1 114 ? -16.776 6.168 -0.392 1.00 96.62 114 LYS A C 1
ATOM 942 O O . LYS A 1 114 ? -16.569 5.823 0.771 1.00 96.62 114 LYS A O 1
ATOM 947 N N . VAL A 1 115 ? -16.858 5.290 -1.401 1.00 95.56 115 VAL A N 1
ATOM 948 C CA . VAL A 1 115 ? -16.763 3.837 -1.195 1.00 95.56 115 VAL A CA 1
ATOM 949 C C . VAL A 1 115 ? -15.476 3.446 -0.465 1.00 95.56 115 VAL A C 1
ATOM 951 O O . VAL A 1 115 ? -15.557 2.669 0.482 1.00 95.56 115 VAL A O 1
ATOM 954 N N . TRP A 1 116 ? -14.336 4.061 -0.799 1.00 96.75 116 TRP A N 1
ATOM 955 C CA . TRP A 1 116 ? -13.039 3.784 -0.170 1.00 96.75 116 TRP A CA 1
ATOM 956 C C . TRP A 1 116 ? -13.022 4.134 1.324 1.00 96.75 116 TRP A C 1
ATOM 958 O O . TRP A 1 116 ? -12.634 3.301 2.141 1.00 96.75 116 TRP A O 1
ATOM 968 N N . TRP A 1 117 ? -13.545 5.309 1.700 1.00 97.06 117 TRP A N 1
ATOM 969 C CA . TRP A 1 117 ? -13.701 5.702 3.108 1.00 97.06 117 TRP A CA 1
ATOM 970 C C . TRP A 1 117 ? -14.572 4.702 3.859 1.00 97.06 117 TRP A C 1
ATOM 972 O O . TRP A 1 117 ? -14.208 4.236 4.933 1.00 97.06 117 TRP A O 1
ATOM 982 N N . THR A 1 118 ? -15.738 4.359 3.302 1.00 95.31 118 THR A N 1
ATOM 983 C CA . THR A 1 118 ? -16.661 3.447 3.985 1.00 95.31 118 THR A CA 1
ATOM 984 C C . THR A 1 118 ? -16.101 2.037 4.104 1.00 95.31 118 THR A C 1
ATOM 986 O O . THR A 1 118 ? -16.291 1.424 5.149 1.00 95.31 118 THR A O 1
ATOM 989 N N . HIS A 1 119 ? -15.412 1.551 3.067 1.00 96.31 119 HIS A N 1
ATOM 990 C CA . HIS A 1 119 ? -14.809 0.223 3.004 1.00 96.31 119 HIS A CA 1
ATOM 991 C C . HIS A 1 119 ? -13.716 0.073 4.060 1.00 96.31 119 HIS A C 1
ATOM 993 O O . HIS A 1 119 ? -13.816 -0.791 4.927 1.00 96.31 119 HIS A O 1
ATOM 999 N N . HIS A 1 120 ? -12.740 0.981 4.069 1.00 96.81 120 HIS A N 1
ATOM 1000 C CA . HIS A 1 120 ? -11.638 0.921 5.023 1.00 96.81 120 HIS A CA 1
ATOM 1001 C C . HIS A 1 120 ? -12.077 1.250 6.459 1.00 96.81 120 HIS A C 1
ATOM 1003 O O . HIS A 1 120 ? -11.543 0.707 7.420 1.00 96.81 120 HIS A O 1
ATOM 1009 N N . ALA A 1 121 ? -13.128 2.056 6.641 1.00 95.56 121 ALA A N 1
ATOM 1010 C CA . ALA A 1 121 ? -13.734 2.226 7.959 1.00 95.56 121 ALA A CA 1
ATOM 1011 C C . ALA A 1 121 ? -14.374 0.929 8.495 1.00 95.56 121 ALA A C 1
ATOM 1013 O O . ALA A 1 121 ? -14.395 0.733 9.708 1.00 95.56 121 ALA A O 1
ATOM 1014 N N . GLN A 1 122 ? -14.893 0.034 7.636 1.00 95.25 122 GLN A N 1
ATOM 1015 C CA . GLN A 1 122 ? -15.348 -1.288 8.104 1.00 95.25 122 GLN A CA 1
ATOM 1016 C C . GLN A 1 122 ? -14.182 -2.091 8.672 1.00 95.25 122 GLN A C 1
ATOM 1018 O O . GLN A 1 122 ? -14.323 -2.679 9.741 1.00 95.25 122 GLN A O 1
ATOM 1023 N N . HIS A 1 123 ? -13.047 -2.055 7.977 1.00 96.31 123 HIS A N 1
ATOM 1024 C CA . HIS A 1 123 ? -11.824 -2.728 8.387 1.00 96.31 123 HIS A CA 1
ATOM 1025 C C . HIS A 1 123 ? -11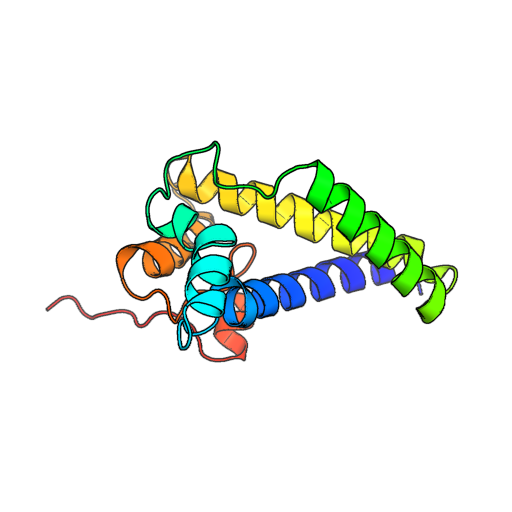.335 -2.247 9.762 1.00 96.31 123 HIS A C 1
ATOM 1027 O O . HIS A 1 123 ? -11.109 -3.044 10.664 1.00 96.31 123 HIS A O 1
ATOM 1033 N N . HIS A 1 124 ? -11.255 -0.931 9.971 1.00 95.25 124 HIS A N 1
ATOM 1034 C CA . HIS A 1 124 ? -10.756 -0.384 11.236 1.00 95.25 124 HIS A CA 1
ATOM 1035 C C . HIS A 1 124 ? -11.713 -0.514 12.421 1.00 95.25 124 HIS A C 1
ATOM 1037 O O . HIS A 1 124 ? -11.257 -0.655 13.552 1.00 95.25 124 HIS A O 1
ATOM 1043 N N . TYR A 1 125 ? -13.023 -0.394 12.191 1.00 92.38 125 TYR A N 1
ATOM 1044 C CA . TYR A 1 125 ? -13.984 -0.184 13.280 1.00 92.38 125 TYR A CA 1
ATOM 1045 C C . TYR A 1 125 ? -15.009 -1.301 13.447 1.00 92.38 125 TYR A C 1
ATOM 1047 O O . TYR A 1 125 ? -15.828 -1.225 14.364 1.00 92.38 125 TYR A O 1
ATOM 1055 N N . ARG A 1 126 ? -15.036 -2.297 12.555 1.00 87.62 126 ARG A N 1
ATOM 1056 C CA . ARG A 1 126 ? -16.020 -3.384 12.628 1.00 87.62 126 ARG A CA 1
ATOM 1057 C C . ARG A 1 126 ? -15.401 -4.769 12.554 1.00 87.62 126 ARG A C 1
ATOM 1059 O O . ARG A 1 126 ? -15.703 -5.580 13.420 1.00 87.62 126 ARG A O 1
ATOM 1066 N N . GLN A 1 127 ? -14.640 -5.050 11.503 1.00 87.38 127 GLN A N 1
ATOM 1067 C CA . GLN A 1 127 ? -14.118 -6.383 11.194 1.00 87.38 127 GLN A CA 1
ATOM 1068 C C . GLN A 1 127 ? -12.738 -6.212 10.556 1.00 87.38 127 GLN A C 1
ATOM 1070 O O . GLN A 1 127 ? -12.654 -5.866 9.376 1.00 87.38 127 GLN A O 1
ATOM 1075 N N . ASP A 1 128 ? -11.670 -6.413 11.326 1.00 89.69 128 ASP A N 1
ATOM 1076 C CA . ASP A 1 128 ? -10.296 -6.262 10.830 1.00 89.69 128 ASP A CA 1
ATOM 1077 C C . ASP A 1 128 ? -9.849 -7.460 9.967 1.00 89.69 128 ASP A C 1
ATOM 1079 O O . ASP A 1 128 ? -8.815 -7.413 9.304 1.00 89.69 128 ASP A O 1
ATOM 1083 N N . GLU A 1 129 ? -10.684 -8.496 9.860 1.00 93.12 129 GLU A N 1
ATOM 1084 C CA . GLU A 1 129 ? -10.443 -9.691 9.050 1.00 93.12 129 GLU A CA 1
ATOM 1085 C C . GLU A 1 129 ? -11.018 -9.613 7.617 1.00 93.12 129 GLU A C 1
ATOM 1087 O O . GLU A 1 129 ? -10.999 -10.605 6.879 1.00 93.12 129 GLU A O 1
ATOM 1092 N N . VAL A 1 130 ? -11.534 -8.449 7.204 1.00 95.88 130 VAL A N 1
ATOM 1093 C CA . VAL A 1 130 ? -12.104 -8.168 5.866 1.00 95.88 130 VAL A CA 1
ATOM 1094 C C . VAL A 1 130 ? -11.701 -6.772 5.372 1.00 95.88 130 VAL A C 1
ATOM 1096 O O . VAL A 1 130 ? -11.141 -5.988 6.131 1.00 95.88 130 VAL A O 1
ATOM 1099 N N . ALA A 1 131 ? -12.019 -6.424 4.118 1.00 97.00 131 ALA A N 1
ATOM 1100 C CA . ALA A 1 131 ? -11.712 -5.120 3.510 1.00 97.00 131 ALA A CA 1
ATOM 1101 C C . ALA A 1 131 ? -10.212 -4.762 3.493 1.00 97.00 131 ALA A C 1
ATOM 1103 O O . ALA A 1 131 ? -9.805 -3.663 3.877 1.00 97.00 131 ALA A O 1
ATOM 1104 N N . PHE A 1 132 ? -9.387 -5.687 3.000 1.00 98.19 132 PHE A N 1
ATOM 1105 C CA . PHE A 1 132 ? -7.933 -5.508 2.939 1.00 98.19 132 PHE A CA 1
ATOM 1106 C C . PHE A 1 132 ? -7.485 -4.612 1.775 1.00 98.19 132 PHE A C 1
ATOM 1108 O O . PHE A 1 132 ? -6.385 -4.066 1.793 1.00 98.19 132 PHE A O 1
ATOM 1115 N N . GLY A 1 133 ? -8.300 -4.440 0.741 1.00 97.94 133 GLY A N 1
ATOM 1116 C CA . GLY A 1 133 ? -8.030 -3.508 -0.343 1.00 97.94 133 GLY A CA 1
ATOM 1117 C C . GLY A 1 133 ? -8.187 -2.056 0.108 1.00 97.94 133 GLY A C 1
ATOM 1118 O O . GLY A 1 133 ? -9.276 -1.632 0.509 1.00 97.94 133 GLY A O 1
ATOM 1119 N N . VAL A 1 134 ? -7.108 -1.274 0.017 1.00 97.94 134 VAL A N 1
ATOM 1120 C CA . VAL A 1 134 ? -7.089 0.142 0.409 1.00 97.94 134 VAL A CA 1
ATOM 1121 C C . VAL A 1 134 ? -7.173 1.042 -0.819 1.00 97.94 134 VAL A C 1
ATOM 1123 O O . VAL A 1 134 ? -7.998 1.950 -0.849 1.00 97.94 134 VAL A O 1
ATOM 1126 N N . SER A 1 135 ? -6.387 0.778 -1.865 1.00 97.31 135 SER A N 1
ATOM 1127 C CA . SER A 1 135 ? -6.433 1.536 -3.125 1.00 97.31 135 SER A CA 1
ATOM 1128 C C . SER A 1 135 ? -7.580 1.097 -4.045 1.00 97.31 135 SER A C 1
ATOM 1130 O O . SER A 1 135 ? -8.023 1.860 -4.908 1.00 97.31 135 SER A O 1
ATOM 1132 N N . SER A 1 136 ? -8.106 -0.116 -3.857 1.00 96.56 136 SER A N 1
ATOM 1133 C CA . SER A 1 136 ? -9.193 -0.705 -4.647 1.00 96.56 136 SER A CA 1
ATOM 1134 C C . SER A 1 136 ? -9.866 -1.849 -3.888 1.00 96.56 136 SER A C 1
ATOM 1136 O O . SER A 1 136 ? -9.189 -2.599 -3.197 1.00 96.56 136 SER A O 1
ATOM 1138 N N . THR A 1 137 ? -11.174 -2.047 -4.080 1.00 97.06 137 THR A N 1
ATOM 1139 C CA . THR A 1 137 ? -11.932 -3.183 -3.511 1.00 97.06 137 THR A CA 1
ATOM 1140 C C . THR A 1 137 ? -11.894 -4.443 -4.387 1.00 97.06 137 THR A C 1
ATOM 1142 O O . THR A 1 137 ? -12.516 -5.455 -4.065 1.00 97.06 137 THR A O 1
ATOM 1145 N N . LEU A 1 138 ? -11.196 -4.398 -5.529 1.00 97.94 138 LEU A N 1
ATOM 1146 C CA . LEU A 1 138 ? -11.196 -5.466 -6.534 1.00 97.94 138 LEU A CA 1
ATOM 1147 C C . LEU A 1 138 ? -10.822 -6.834 -5.945 1.00 97.94 138 LEU A C 1
ATOM 1149 O O . LEU A 1 138 ? -11.510 -7.824 -6.190 1.00 97.94 138 LEU A O 1
ATOM 1153 N N . TRP A 1 139 ? -9.737 -6.891 -5.175 1.00 98.50 139 TRP A N 1
ATOM 1154 C CA . TRP A 1 139 ? -9.228 -8.150 -4.635 1.00 98.50 139 TRP A CA 1
ATOM 1155 C C . TRP A 1 139 ? -10.105 -8.701 -3.514 1.00 98.50 139 TRP A C 1
ATOM 1157 O O . TRP A 1 139 ? -10.274 -9.915 -3.441 1.00 98.50 139 TRP A O 1
ATOM 1167 N N . ASP A 1 140 ? -10.756 -7.843 -2.723 1.00 98.12 140 ASP A N 1
ATOM 1168 C CA . ASP A 1 140 ? -11.769 -8.283 -1.761 1.00 98.12 140 ASP A CA 1
ATOM 1169 C C . ASP A 1 140 ? -12.973 -8.925 -2.453 1.00 98.12 140 ASP A C 1
ATOM 1171 O O . ASP A 1 140 ? -13.480 -9.943 -1.981 1.00 98.12 140 ASP A O 1
ATOM 1175 N N . HIS A 1 141 ? -13.405 -8.389 -3.598 1.00 97.25 141 HIS A N 1
ATOM 1176 C CA . HIS A 1 141 ? -14.454 -9.010 -4.407 1.00 97.25 141 HIS A CA 1
ATOM 1177 C C . HIS A 1 141 ? -14.026 -10.360 -4.992 1.00 97.25 141 HIS A C 1
ATOM 1179 O O . HIS A 1 141 ? -14.799 -11.313 -4.930 1.00 97.25 141 HIS A O 1
ATOM 1185 N N . ILE A 1 142 ? -12.816 -10.450 -5.555 1.00 98.06 142 ILE A N 1
ATOM 1186 C CA . ILE A 1 142 ? -12.311 -11.682 -6.184 1.00 98.06 142 ILE A CA 1
ATOM 1187 C C . ILE A 1 142 ? -12.090 -12.786 -5.144 1.00 98.06 142 ILE A C 1
ATOM 1189 O O . ILE A 1 142 ? -12.417 -13.943 -5.391 1.00 98.06 142 ILE A O 1
ATOM 1193 N N . ILE A 1 143 ? -11.513 -12.438 -3.994 1.00 97.75 143 ILE A N 1
ATOM 1194 C CA . ILE A 1 143 ? -11.073 -13.405 -2.981 1.00 97.75 143 ILE A CA 1
ATOM 1195 C C . ILE A 1 143 ? -12.168 -13.666 -1.933 1.00 97.75 143 ILE A C 1
ATOM 1197 O O . ILE A 1 143 ? -12.103 -14.653 -1.201 1.00 97.75 143 ILE A O 1
ATOM 1201 N N . GLY A 1 144 ? -13.204 -12.826 -1.883 1.00 96.31 144 GLY A N 1
ATOM 1202 C CA . GLY A 1 144 ? -14.350 -13.007 -0.994 1.00 96.31 144 GLY A CA 1
ATOM 1203 C C . GLY A 1 144 ? -14.135 -12.448 0.412 1.00 96.31 144 GLY A C 1
ATOM 1204 O O . GLY A 1 144 ? -14.643 -13.010 1.375 1.00 96.31 144 GLY A O 1
ATOM 1205 N N . THR A 1 145 ? -13.393 -11.346 0.539 1.00 96.94 145 THR A N 1
ATOM 1206 C CA . THR A 1 145 ? -13.176 -10.618 1.806 1.00 96.94 145 THR A CA 1
ATOM 1207 C C . THR A 1 145 ? -13.900 -9.273 1.837 1.00 96.94 145 THR A C 1
ATOM 1209 O O . THR A 1 145 ? -13.489 -8.356 2.540 1.00 96.94 145 THR A O 1
ATOM 1212 N N . MET A 1 146 ? -14.992 -9.133 1.080 1.00 96.25 146 MET A N 1
ATOM 1213 C CA . MET A 1 146 ? -15.861 -7.960 1.182 1.00 96.25 146 MET A CA 1
ATOM 1214 C C . MET A 1 146 ? -16.580 -7.937 2.540 1.00 96.25 146 MET A C 1
ATOM 1216 O O . MET A 1 146 ? -17.160 -8.956 2.924 1.00 96.25 146 MET A O 1
ATOM 1220 N N . PRO A 1 147 ? -16.635 -6.785 3.236 1.00 91.38 147 PRO A N 1
ATOM 1221 C CA . PRO A 1 147 ? -17.413 -6.655 4.460 1.00 91.38 147 PRO A CA 1
ATOM 1222 C C . PRO A 1 147 ? -18.885 -6.962 4.212 1.00 91.38 147 PRO A C 1
ATOM 1224 O O . PRO A 1 147 ? -19.479 -6.507 3.226 1.00 91.38 147 PRO A O 1
ATOM 1227 N N . THR A 1 148 ? -19.504 -7.698 5.130 1.00 81.75 148 THR A N 1
ATOM 1228 C CA . THR A 1 148 ? -20.941 -7.945 5.055 1.00 81.75 148 THR A CA 1
ATOM 1229 C C . THR A 1 148 ? -21.700 -6.649 5.325 1.00 81.75 148 THR A C 1
ATOM 1231 O O . THR A 1 148 ? -21.436 -5.916 6.280 1.00 81.75 148 THR A O 1
ATOM 1234 N N . LYS A 1 149 ? -22.685 -6.338 4.477 1.00 64.69 149 LYS A N 1
ATOM 1235 C CA . LYS A 1 149 ? -23.683 -5.327 4.830 1.00 64.69 149 LYS A CA 1
ATOM 1236 C C . LYS A 1 149 ? -24.529 -5.927 5.945 1.00 64.69 149 LYS A C 1
ATOM 1238 O O . LYS A 1 149 ? -25.295 -6.848 5.676 1.00 64.69 149 LYS A O 1
ATOM 1243 N N . ARG A 1 150 ? -24.426 -5.425 7.176 1.00 60.31 150 ARG A N 1
ATOM 1244 C CA . ARG A 1 150 ? -25.481 -5.710 8.150 1.00 60.31 150 ARG A CA 1
ATOM 1245 C C . ARG A 1 150 ? -26.733 -4.944 7.735 1.00 60.31 150 ARG A C 1
ATOM 1247 O O . ARG A 1 150 ? -26.672 -3.736 7.493 1.00 60.31 150 ARG A O 1
ATOM 1254 N N . THR A 1 151 ? -27.841 -5.671 7.631 1.00 47.59 151 THR A N 1
ATOM 1255 C CA . THR A 1 151 ? -29.182 -5.127 7.823 1.00 47.59 151 THR A CA 1
ATOM 1256 C C . THR A 1 151 ? -29.183 -4.355 9.138 1.00 47.59 151 THR A C 1
ATOM 1258 O O . THR A 1 151 ? -28.557 -4.779 10.109 1.00 47.59 151 THR A O 1
ATOM 1261 N N . ALA A 1 152 ? -29.779 -3.167 9.131 1.00 40.03 152 ALA A N 1
ATOM 1262 C CA . ALA A 1 152 ? -30.068 -2.474 10.372 1.00 40.03 152 ALA A CA 1
ATOM 1263 C C . ALA A 1 152 ? -31.060 -3.353 11.144 1.00 40.03 152 ALA A C 1
ATOM 1265 O O . ALA A 1 152 ? -32.185 -3.525 10.676 1.00 40.03 152 ALA A O 1
ATOM 1266 N N . ASP A 1 153 ? -30.601 -3.944 12.243 1.00 36.31 153 ASP A N 1
ATOM 1267 C CA . ASP A 1 153 ? -31.469 -4.488 13.285 1.00 36.31 153 ASP A CA 1
ATOM 1268 C C . ASP A 1 153 ? -31.720 -3.371 14.307 1.00 36.31 153 ASP A C 1
ATOM 1270 O O . ASP A 1 153 ? -30.731 -2.673 14.654 1.00 36.31 153 ASP A O 1
#

Radius of gyration: 16.64 Å; chains: 1; bounding box: 49×31×46 Å